Protein AF-A0A3R7X7W9-F1 (afdb_monomer)

Solvent-accessible surface area (backbone atoms only — not comparable to full-atom values): 3378 Å² total; per-residue (Å²): 118,63,67,61,53,50,54,51,43,51,57,47,51,56,58,52,68,72,60,54,72,84,40,72,69,49,43,50,40,32,75,73,69,64,60,52,72,63,60,57,52,53,53,45,50,53,55,52,52,55,50,55,57,62,73,75,107

Foldseek 3Di:
DVVVLVVVLVVQVVVLVPDDCPDPVNVVCCVPVVDDSVVSNVVSVVSVVVVVVVVVD

Secondary structure (DSSP, 8-state):
-HHHHHHHHHHHHHHHHT--TTSHHHHHHHHHH---HHHHHHHHHHHHHHHHHHHH-

Sequence (57 aa):
RDLWVMDTAENTLDRIEVLDETQPNIVKANEHYNTDKKYYVELVLKALESLEEEVIR

Organism: NCBI:txid768733

R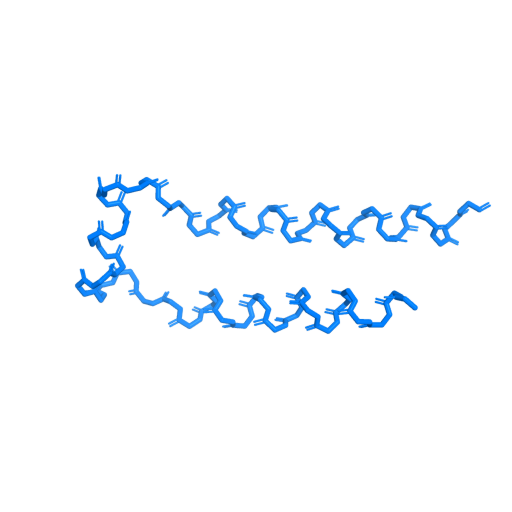adius of gyration: 13.94 Å; Cα contacts (8 Å, |Δi|>4): 20; chains: 1; bounding box: 32×16×37 Å

pLDDT: mean 81.04, std 8.22, range [51.97, 90.0]

Structure (mmCIF, N/CA/C/O backbone):
data_AF-A0A3R7X7W9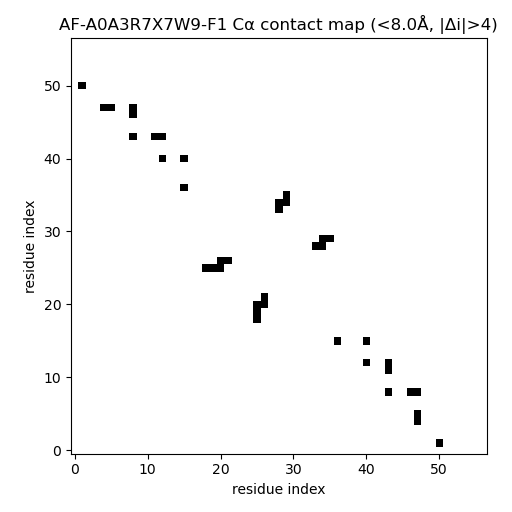-F1
#
_entry.id   AF-A0A3R7X7W9-F1
#
loop_
_atom_site.group_PDB
_atom_site.id
_atom_site.type_symbol
_atom_site.label_atom_id
_atom_site.label_alt_id
_atom_site.label_comp_id
_atom_site.label_asym_id
_atom_site.label_entity_id
_atom_site.label_seq_id
_atom_site.pdbx_PDB_ins_code
_atom_site.Cartn_x
_atom_site.Cartn_y
_atom_site.Cartn_z
_atom_site.occupancy
_atom_site.B_iso_or_equiv
_atom_site.auth_seq_id
_atom_site.auth_comp_id
_atom_site.auth_asym_id
_atom_site.auth_atom_id
_atom_site.pdbx_PDB_model_num
ATOM 1 N N . ARG A 1 1 ? 14.569 -6.442 -14.413 1.00 59.75 1 ARG A N 1
ATOM 2 C CA . ARG A 1 1 ? 14.498 -5.970 -13.010 1.00 59.75 1 ARG A CA 1
ATOM 3 C C . ARG A 1 1 ? 13.227 -5.153 -12.814 1.00 59.75 1 ARG A C 1
ATOM 5 O O . ARG A 1 1 ? 12.564 -5.348 -11.810 1.00 59.75 1 ARG A O 1
ATOM 12 N N . ASP A 1 2 ? 12.836 -4.387 -13.826 1.00 70.56 2 ASP A N 1
ATOM 13 C CA . ASP A 1 2 ? 11.774 -3.377 -13.730 1.00 70.56 2 ASP A CA 1
ATOM 14 C C . ASP A 1 2 ? 10.360 -3.978 -13.782 1.00 70.56 2 ASP A C 1
ATOM 16 O O . ASP A 1 2 ? 9.498 -3.557 -13.022 1.00 70.56 2 ASP A O 1
ATOM 20 N N . LEU A 1 3 ? 10.158 -5.068 -14.540 1.00 81.44 3 LEU A N 1
ATOM 21 C CA . LEU A 1 3 ? 8.896 -5.832 -14.545 1.00 81.44 3 LEU A CA 1
ATOM 22 C C . LEU A 1 3 ? 8.483 -6.326 -13.151 1.00 81.44 3 LEU A C 1
ATOM 24 O O . LEU A 1 3 ? 7.327 -6.216 -12.772 1.00 81.44 3 LEU A O 1
ATOM 28 N N . TRP A 1 4 ? 9.437 -6.822 -12.356 1.00 84.12 4 TRP A N 1
ATOM 29 C CA . TRP A 1 4 ? 9.134 -7.299 -11.004 1.00 84.12 4 TRP A CA 1
ATOM 30 C C . TRP A 1 4 ? 8.725 -6.158 -10.066 1.00 84.12 4 TRP A C 1
ATOM 32 O O . TRP A 1 4 ? 7.906 -6.364 -9.172 1.00 84.12 4 TRP A O 1
ATOM 42 N N . VAL A 1 5 ? 9.282 -4.958 -10.258 1.00 80.56 5 VAL A N 1
ATOM 43 C CA . VAL A 1 5 ? 8.932 -3.796 -9.435 1.00 80.56 5 VAL A CA 1
ATOM 44 C C . VAL A 1 5 ? 7.546 -3.270 -9.814 1.00 80.56 5 VAL A C 1
ATOM 46 O O . VAL A 1 5 ? 6.762 -2.997 -8.910 1.00 80.56 5 VAL A O 1
ATOM 49 N N . MET A 1 6 ? 7.210 -3.223 -11.108 1.00 83.81 6 MET A N 1
ATOM 50 C CA . MET A 1 6 ? 5.852 -2.914 -11.582 1.00 83.81 6 MET A CA 1
ATOM 51 C C . MET A 1 6 ? 4.820 -3.902 -11.035 1.00 83.81 6 MET A C 1
ATOM 53 O O . MET A 1 6 ? 3.889 -3.481 -10.355 1.00 83.81 6 MET A O 1
ATOM 57 N N . ASP A 1 7 ? 5.033 -5.207 -11.228 1.00 87.69 7 ASP A N 1
ATOM 58 C CA . ASP A 1 7 ? 4.113 -6.238 -10.732 1.00 87.69 7 ASP A CA 1
ATOM 59 C C . ASP A 1 7 ? 3.939 -6.139 -9.210 1.00 87.69 7 ASP A C 1
ATOM 61 O O . ASP A 1 7 ? 2.844 -6.305 -8.672 1.00 87.69 7 ASP A O 1
ATOM 65 N N . THR A 1 8 ? 5.024 -5.864 -8.481 1.00 88.62 8 THR A N 1
ATOM 66 C CA . THR A 1 8 ? 4.970 -5.702 -7.023 1.00 88.62 8 THR A CA 1
ATOM 67 C C . THR A 1 8 ? 4.197 -4.445 -6.625 1.00 88.62 8 THR A C 1
ATOM 69 O O . THR A 1 8 ? 3.438 -4.486 -5.653 1.00 88.62 8 THR A O 1
ATOM 72 N N . ALA A 1 9 ? 4.364 -3.341 -7.353 1.00 86.25 9 ALA A N 1
ATOM 73 C CA . ALA A 1 9 ? 3.647 -2.094 -7.116 1.00 86.25 9 ALA A CA 1
ATOM 74 C C . ALA A 1 9 ? 2.141 -2.254 -7.374 1.00 86.25 9 ALA A C 1
ATOM 76 O O . ALA A 1 9 ? 1.347 -1.919 -6.495 1.00 86.25 9 ALA A O 1
ATOM 77 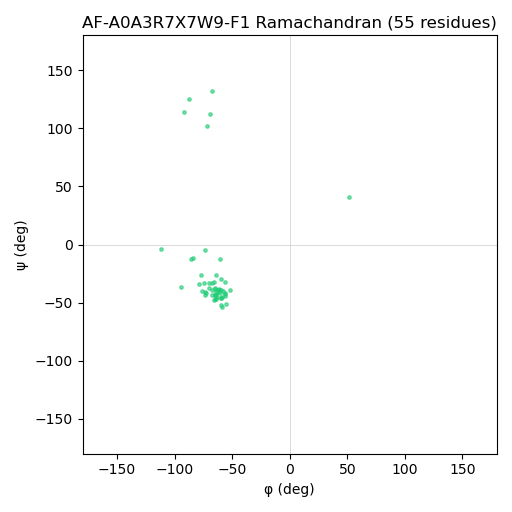N N . GLU A 1 10 ? 1.754 -2.846 -8.506 1.00 88.31 10 GLU A N 1
ATOM 78 C CA . GLU A 1 10 ? 0.352 -3.118 -8.859 1.00 88.31 10 GLU A CA 1
ATOM 79 C C . GLU A 1 10 ? -0.320 -4.022 -7.819 1.00 88.31 10 GLU A C 1
ATOM 81 O O . GLU A 1 10 ? -1.311 -3.633 -7.203 1.00 88.31 10 GLU A O 1
ATOM 86 N N . ASN A 1 11 ? 0.293 -5.166 -7.491 1.00 90.00 11 ASN A N 1
ATOM 87 C CA . ASN A 1 11 ? -0.236 -6.069 -6.461 1.00 90.00 11 ASN A CA 1
ATOM 88 C C . ASN A 1 11 ? -0.343 -5.401 -5.079 1.00 90.00 11 ASN A C 1
ATOM 90 O O . ASN A 1 11 ? -1.179 -5.783 -4.255 1.00 90.00 11 ASN A O 1
ATOM 94 N N . THR A 1 12 ? 0.530 -4.437 -4.777 1.00 87.75 12 THR A N 1
ATOM 95 C CA . THR A 1 12 ? 0.470 -3.692 -3.514 1.00 87.75 12 THR A CA 1
ATOM 96 C C . THR A 1 12 ? -0.703 -2.716 -3.511 1.00 87.75 12 THR A C 1
ATOM 98 O O . THR A 1 12 ? -1.403 -2.638 -2.502 1.00 87.75 12 THR A O 1
ATOM 101 N N . LEU A 1 13 ? -0.958 -2.023 -4.624 1.00 87.31 13 LEU A N 1
ATOM 102 C CA . LEU A 1 13 ? -2.109 -1.130 -4.769 1.00 87.31 13 LEU A CA 1
ATOM 103 C C . LEU A 1 13 ? -3.430 -1.895 -4.665 1.00 87.31 13 LEU A C 1
ATOM 105 O O . LEU A 1 13 ? -4.279 -1.491 -3.874 1.00 87.31 13 LEU A O 1
ATOM 109 N N . ASP A 1 14 ? -3.554 -3.043 -5.332 1.00 88.81 14 ASP A N 1
ATOM 110 C CA . ASP A 1 14 ? -4.753 -3.890 -5.257 1.00 88.81 14 ASP A CA 1
ATOM 111 C C . ASP A 1 14 ? -5.040 -4.338 -3.817 1.00 88.81 14 ASP A C 1
ATOM 113 O O . ASP A 1 14 ? -6.165 -4.260 -3.317 1.00 88.81 14 ASP A O 1
ATOM 117 N N . ARG A 1 15 ? -3.996 -4.773 -3.098 1.00 85.69 15 ARG A N 1
ATOM 118 C CA . ARG A 1 15 ? -4.105 -5.182 -1.688 1.00 85.69 15 ARG A CA 1
ATOM 119 C C . ARG A 1 15 ? -4.489 -4.028 -0.782 1.00 85.69 15 ARG A C 1
ATOM 121 O O . ARG A 1 15 ? -5.216 -4.246 0.181 1.00 85.69 15 ARG A O 1
ATOM 128 N N . ILE A 1 16 ? -3.965 -2.839 -1.056 1.00 84.62 16 ILE A N 1
ATOM 129 C CA . ILE A 1 16 ? -4.318 -1.621 -0.340 1.00 84.62 16 ILE A CA 1
ATOM 130 C C . ILE A 1 16 ? -5.785 -1.289 -0.610 1.00 84.62 16 ILE A C 1
ATOM 132 O O . ILE A 1 16 ? -6.519 -1.020 0.336 1.00 84.62 16 ILE A O 1
ATOM 136 N N . GLU A 1 17 ? -6.242 -1.335 -1.860 1.00 83.44 17 GLU A N 1
ATOM 137 C CA . GLU A 1 17 ? -7.598 -0.952 -2.256 1.00 83.44 17 GLU A CA 1
ATOM 138 C C . GLU A 1 17 ? -8.664 -1.742 -1.491 1.00 83.44 17 GLU A C 1
ATOM 140 O O . GLU A 1 17 ? -9.567 -1.126 -0.922 1.00 83.44 17 GLU A O 1
ATOM 145 N N . VAL A 1 18 ? -8.476 -3.057 -1.345 1.00 84.81 18 VAL A N 1
ATOM 146 C CA . VAL A 1 18 ? -9.397 -3.953 -0.621 1.00 84.81 18 VAL A CA 1
ATOM 147 C C . VAL A 1 18 ? -9.364 -3.816 0.909 1.00 84.81 18 VAL A C 1
ATOM 149 O O . VAL A 1 18 ? -10.156 -4.467 1.595 1.00 84.81 18 VAL A O 1
ATOM 152 N N . LEU A 1 19 ? -8.471 -2.994 1.474 1.00 81.50 19 LEU A N 1
ATOM 153 C CA . LEU A 1 19 ? -8.479 -2.685 2.905 1.00 81.50 19 LEU A CA 1
ATOM 154 C C . LEU A 1 19 ? -9.696 -1.823 3.250 1.00 81.50 19 LEU A C 1
ATOM 156 O O . LEU A 1 19 ? -9.767 -0.650 2.872 1.00 81.50 19 LEU A O 1
ATOM 160 N N . ASP A 1 20 ? -10.612 -2.421 4.008 1.00 77.12 20 ASP A N 1
ATOM 161 C CA . ASP A 1 20 ? -11.782 -1.781 4.602 1.00 77.12 20 ASP A CA 1
ATOM 162 C C . ASP A 1 20 ? -11.448 -1.282 6.016 1.00 77.12 20 ASP A C 1
ATOM 164 O O . ASP A 1 20 ? -11.205 -2.068 6.936 1.00 77.12 20 AS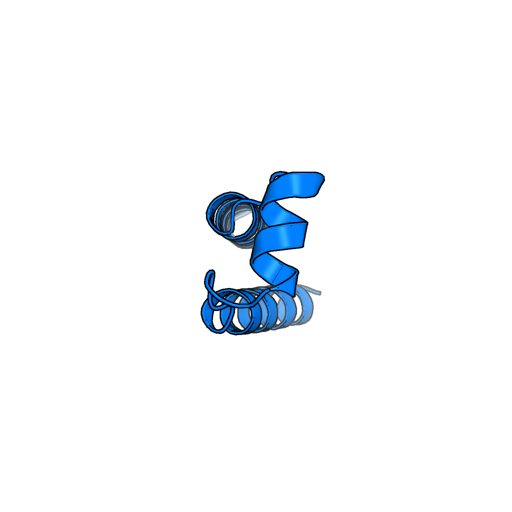P A O 1
ATOM 168 N N . GLU A 1 21 ? -11.459 0.039 6.192 1.00 75.38 21 GLU A N 1
ATOM 169 C CA . GLU A 1 21 ? -11.119 0.727 7.444 1.00 75.38 21 GLU A CA 1
ATOM 170 C C . GLU A 1 21 ? -12.024 0.348 8.627 1.00 75.38 21 GLU A C 1
ATOM 172 O O . GLU A 1 21 ? -11.681 0.627 9.774 1.00 75.38 21 GLU A O 1
ATOM 177 N N . THR A 1 22 ? -13.148 -0.328 8.380 1.00 77.44 22 THR A N 1
ATOM 178 C CA . THR A 1 22 ? -14.038 -0.831 9.433 1.00 77.44 22 THR A CA 1
ATOM 179 C C . THR A 1 22 ? -13.604 -2.184 10.005 1.00 77.44 22 THR A C 1
ATOM 181 O O . THR A 1 22 ? -14.105 -2.598 11.056 1.00 77.44 22 THR A O 1
ATOM 184 N N . GLN A 1 23 ? -12.652 -2.884 9.374 1.00 84.50 23 GLN A N 1
ATOM 185 C CA . GLN A 1 23 ? -12.180 -4.165 9.891 1.00 84.50 23 GLN A CA 1
ATOM 186 C C . GLN A 1 23 ? -11.410 -3.990 11.211 1.00 84.50 23 GLN A C 1
ATOM 188 O O . GLN A 1 23 ? -10.460 -3.206 11.269 1.00 84.50 23 GLN A O 1
ATOM 193 N N . PRO A 1 24 ? -11.708 -4.785 12.260 1.00 85.62 24 PRO A N 1
ATOM 194 C CA . PRO A 1 24 ? -11.116 -4.606 13.590 1.00 85.62 24 PRO A CA 1
ATOM 195 C C . PRO A 1 24 ? -9.584 -4.626 13.623 1.00 85.62 24 PRO A C 1
ATOM 197 O O . PRO A 1 24 ? -8.970 -3.966 14.456 1.00 85.62 24 PRO A O 1
ATOM 200 N N . ASN A 1 25 ? -8.955 -5.395 12.732 1.00 83.06 25 ASN A N 1
ATOM 201 C CA . ASN 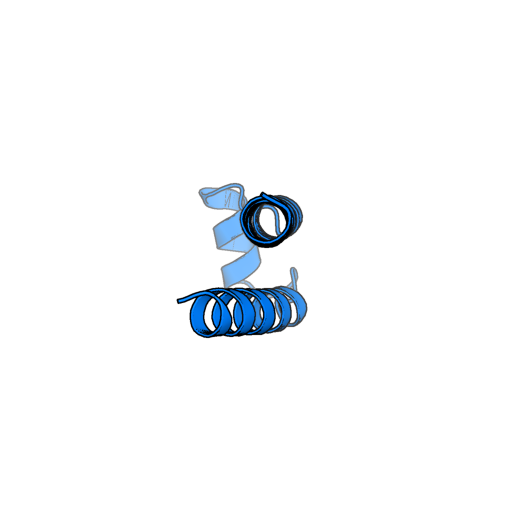A 1 25 ? -7.497 -5.465 12.649 1.00 83.06 25 ASN A CA 1
ATOM 202 C C . ASN A 1 25 ? -6.894 -4.213 12.004 1.00 83.06 25 ASN A C 1
ATOM 204 O O . ASN A 1 25 ? -5.807 -3.805 12.398 1.00 83.06 25 ASN A O 1
ATOM 208 N N . ILE A 1 26 ? -7.600 -3.597 11.054 1.00 81.12 26 ILE A N 1
ATOM 209 C CA . ILE A 1 26 ? -7.169 -2.359 10.398 1.00 81.12 26 ILE A CA 1
ATOM 210 C C . ILE A 1 26 ? -7.329 -1.185 11.356 1.00 81.12 26 ILE A C 1
ATOM 212 O O . ILE A 1 26 ? -6.392 -0.413 11.522 1.00 81.12 26 ILE A O 1
ATOM 216 N N . VAL A 1 27 ? -8.448 -1.122 12.083 1.00 85.00 27 VAL A N 1
ATOM 217 C CA . VAL A 1 27 ? -8.649 -0.139 13.159 1.00 85.00 27 VAL A CA 1
ATOM 218 C C . VAL A 1 27 ? -7.520 -0.225 14.187 1.00 85.00 27 VAL A C 1
ATOM 220 O O . VAL A 1 27 ? -6.861 0.774 14.457 1.00 85.00 27 VAL A O 1
ATOM 223 N N . LYS A 1 28 ? -7.216 -1.428 14.692 1.00 86.56 28 LYS A N 1
ATOM 224 C CA . LYS A 1 28 ? -6.113 -1.631 15.647 1.00 86.56 28 LYS A CA 1
ATOM 225 C C . LYS A 1 28 ? -4.750 -1.256 15.073 1.00 86.56 28 LYS A C 1
ATOM 227 O O . LYS A 1 28 ? -3.918 -0.715 15.797 1.00 86.56 28 LYS A O 1
ATOM 232 N N . ALA A 1 29 ? -4.500 -1.562 13.801 1.00 83.06 29 ALA A N 1
ATOM 233 C CA . ALA A 1 29 ? -3.256 -1.184 13.146 1.00 83.06 29 ALA A CA 1
ATOM 234 C C . ALA A 1 29 ? -3.126 0.343 13.044 1.00 83.06 29 ALA A C 1
ATOM 236 O O . ALA A 1 29 ? -2.082 0.884 13.399 1.00 83.06 29 ALA A O 1
ATOM 237 N N . ASN A 1 30 ? -4.202 1.039 12.674 1.00 81.56 30 ASN A N 1
ATOM 238 C CA . ASN A 1 30 ? -4.231 2.498 12.599 1.00 81.56 30 ASN A CA 1
ATOM 239 C C . ASN A 1 30 ? -4.056 3.136 13.982 1.00 81.56 30 ASN A C 1
ATOM 241 O O . ASN A 1 30 ? -3.260 4.054 14.129 1.00 81.56 30 ASN A O 1
ATOM 245 N N . GLU A 1 31 ? -4.721 2.628 15.017 1.00 85.19 31 GLU A N 1
ATOM 246 C CA . GLU A 1 31 ? -4.580 3.148 16.383 1.00 85.19 31 GLU A CA 1
ATOM 247 C C . GLU A 1 31 ? -3.172 2.939 16.960 1.00 85.19 31 GLU A C 1
ATOM 249 O O . GLU A 1 31 ? -2.671 3.793 17.689 1.00 85.19 31 GLU A O 1
ATOM 254 N N . HIS A 1 32 ? -2.532 1.803 16.662 1.00 85.00 32 HIS A N 1
ATOM 255 C CA . HIS A 1 32 ? -1.269 1.422 17.299 1.00 85.00 32 HIS A CA 1
ATOM 256 C C . HIS A 1 32 ? -0.025 1.836 16.505 1.00 85.00 32 HIS A C 1
ATOM 258 O O . HIS A 1 32 ? 0.991 2.203 17.092 1.00 85.00 32 HIS A O 1
ATOM 264 N N . TYR A 1 33 ? -0.098 1.774 15.178 1.00 81.50 33 TYR A N 1
ATOM 265 C CA . TYR A 1 33 ? 1.019 2.053 14.274 1.00 81.50 33 TYR A CA 1
ATOM 266 C C . TYR A 1 33 ? 0.818 3.333 13.454 1.00 81.50 33 TYR A C 1
ATOM 268 O O . TYR A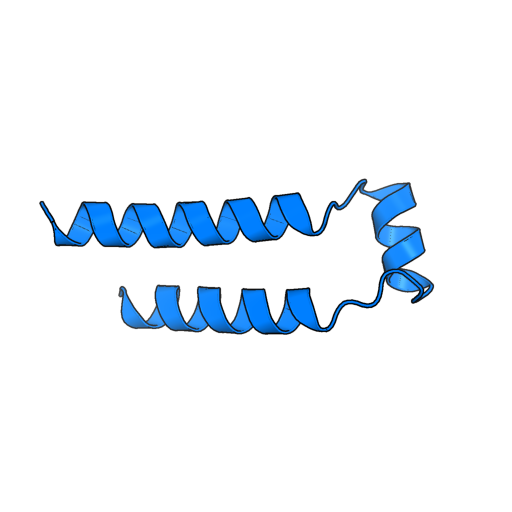 1 33 ? 1.725 3.714 12.717 1.00 81.50 33 TYR A O 1
ATOM 276 N N . ASN A 1 34 ? -0.336 4.002 13.582 1.00 76.62 34 ASN A N 1
ATOM 277 C CA . ASN A 1 34 ? -0.700 5.191 12.805 1.00 76.62 34 ASN A CA 1
ATOM 278 C C . ASN A 1 34 ? -0.542 4.977 11.291 1.00 76.62 34 ASN A C 1
ATOM 280 O O . ASN A 1 34 ? -0.020 5.824 10.566 1.00 76.62 34 ASN A O 1
ATOM 284 N N . THR A 1 35 ? -0.945 3.795 10.826 1.00 75.69 35 THR A N 1
ATOM 285 C CA . THR A 1 35 ? -0.864 3.396 9.423 1.00 75.69 35 THR A CA 1
ATOM 286 C C . THR A 1 35 ? -1.902 4.142 8.591 1.00 75.69 35 THR A C 1
ATOM 288 O O . THR A 1 35 ? -3.071 3.791 8.597 1.00 75.69 35 THR A O 1
ATOM 291 N N . ASP A 1 36 ? -1.494 5.169 7.847 1.00 78.00 36 ASP A N 1
ATOM 292 C CA . ASP A 1 36 ? -2.369 5.806 6.857 1.00 78.00 36 ASP A CA 1
ATOM 293 C C . ASP A 1 36 ? -2.251 5.070 5.515 1.00 78.00 36 ASP A C 1
ATOM 295 O O . ASP A 1 36 ? -1.162 4.927 4.954 1.00 78.00 36 ASP A O 1
ATOM 299 N N . LYS A 1 37 ? -3.384 4.622 4.970 1.00 77.94 37 LYS A N 1
ATOM 300 C CA . LYS A 1 37 ? -3.475 4.021 3.634 1.00 77.94 37 LYS A CA 1
ATOM 301 C C . LYS A 1 37 ? -2.831 4.920 2.571 1.00 77.94 37 LYS A C 1
ATOM 303 O O . LYS A 1 37 ? -2.119 4.425 1.697 1.00 77.94 37 LYS A O 1
ATOM 308 N N . LYS A 1 38 ? -3.013 6.240 2.682 1.00 82.25 38 LYS A N 1
ATOM 309 C CA . LYS A 1 38 ? -2.429 7.239 1.774 1.00 82.25 38 LYS A CA 1
ATOM 310 C C . LYS A 1 38 ? -0.910 7.231 1.810 1.00 82.25 38 LYS A C 1
ATOM 312 O O . LYS A 1 38 ? -0.289 7.316 0.758 1.00 82.25 38 LYS A O 1
ATOM 317 N N . TYR A 1 39 ? -0.318 7.054 2.989 1.00 82.56 39 TYR A N 1
ATOM 318 C CA . TYR A 1 39 ? 1.133 6.988 3.135 1.00 82.56 39 TYR A CA 1
ATOM 319 C C . TYR A 1 39 ? 1.730 5.825 2.329 1.00 82.56 39 TYR A C 1
ATOM 321 O O . TYR A 1 39 ? 2.734 5.990 1.640 1.00 82.56 39 TYR A O 1
ATOM 329 N N . TYR A 1 40 ? 1.085 4.656 2.348 1.00 81.44 40 TYR A N 1
ATOM 330 C CA . TYR A 1 40 ? 1.544 3.513 1.557 1.00 81.44 40 TYR A CA 1
ATOM 331 C C . TYR A 1 40 ? 1.333 3.704 0.055 1.00 81.44 40 TYR A C 1
ATOM 333 O O . TYR A 1 40 ? 2.209 3.328 -0.722 1.00 81.44 40 TYR A O 1
ATOM 341 N N . VAL A 1 41 ? 0.226 4.331 -0.356 1.00 86.19 41 VAL A N 1
ATOM 342 C CA . VAL A 1 41 ? 0.007 4.705 -1.764 1.00 86.19 41 VAL 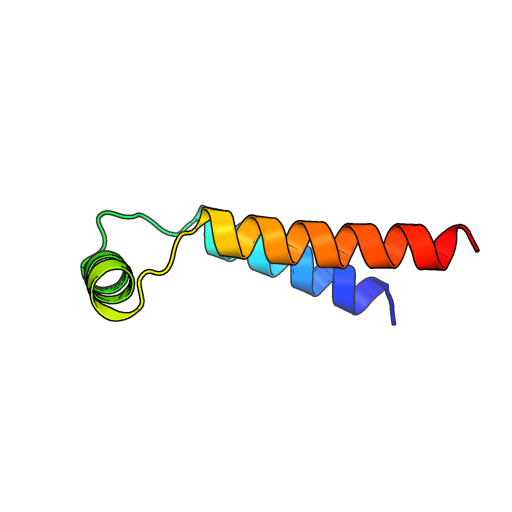A CA 1
ATOM 343 C C . VAL A 1 41 ? 1.112 5.647 -2.251 1.00 86.19 41 VAL A C 1
ATOM 345 O O . VAL A 1 41 ? 1.696 5.404 -3.303 1.00 86.19 41 VAL A O 1
ATOM 348 N N . GLU A 1 42 ? 1.469 6.671 -1.472 1.00 89.25 42 GLU A N 1
ATOM 349 C CA . GLU A 1 42 ? 2.545 7.609 -1.824 1.00 89.25 42 GLU A CA 1
ATOM 350 C C . GLU A 1 42 ? 3.912 6.929 -1.967 1.00 89.25 42 GLU A C 1
ATOM 352 O O . GLU A 1 42 ? 4.687 7.285 -2.855 1.00 89.25 42 GLU A O 1
ATOM 357 N N . LEU A 1 43 ? 4.226 5.947 -1.116 1.00 86.94 43 LEU A N 1
ATOM 358 C CA . LEU A 1 43 ? 5.468 5.180 -1.235 1.00 86.94 43 LEU A CA 1
ATOM 359 C C . LEU A 1 43 ? 5.517 4.364 -2.530 1.00 86.94 43 LEU A C 1
ATOM 361 O O . LEU A 1 43 ? 6.568 4.305 -3.167 1.00 86.94 43 LEU A O 1
ATOM 365 N N . VAL A 1 44 ? 4.395 3.756 -2.925 1.00 87.44 44 VAL A N 1
ATOM 366 C CA . VAL A 1 44 ? 4.311 2.992 -4.176 1.00 87.44 44 VAL A CA 1
ATOM 367 C C . VAL A 1 44 ? 4.442 3.917 -5.385 1.00 87.44 44 VAL A C 1
ATOM 369 O O . VAL A 1 44 ? 5.211 3.610 -6.293 1.00 87.44 44 VAL A O 1
ATOM 372 N N . LEU A 1 45 ? 3.770 5.071 -5.374 1.00 88.62 45 LEU A N 1
ATOM 373 C CA . LEU A 1 45 ? 3.884 6.060 -6.448 1.00 88.62 45 LEU A CA 1
ATOM 374 C C . LEU A 1 45 ? 5.323 6.556 -6.612 1.00 88.62 45 LEU A C 1
ATOM 376 O O . LEU A 1 45 ? 5.845 6.528 -7.719 1.00 88.62 45 LEU A O 1
ATOM 380 N N . LYS A 1 46 ? 6.009 6.895 -5.514 1.00 87.56 46 LYS A N 1
ATOM 381 C CA . LYS A 1 46 ? 7.428 7.293 -5.561 1.00 87.56 46 LYS A CA 1
ATOM 382 C C . LYS A 1 46 ? 8.334 6.201 -6.124 1.00 87.56 46 LYS A C 1
ATOM 384 O O . LYS A 1 46 ? 9.282 6.498 -6.846 1.00 87.56 46 LYS A O 1
ATOM 389 N N . ALA A 1 47 ? 8.073 4.940 -5.778 1.00 84.94 47 ALA A N 1
ATOM 390 C CA . ALA A 1 47 ? 8.827 3.819 -6.327 1.00 84.94 47 ALA A CA 1
ATOM 391 C C . ALA A 1 47 ? 8.623 3.703 -7.846 1.00 84.94 47 ALA A C 1
ATOM 393 O O . ALA A 1 47 ? 9.602 3.542 -8.570 1.00 84.94 47 ALA A O 1
ATOM 394 N N . LEU A 1 48 ? 7.385 3.843 -8.328 1.00 85.06 48 LEU A N 1
ATOM 395 C CA . LEU A 1 48 ? 7.069 3.844 -9.759 1.00 85.06 48 LEU A CA 1
ATOM 396 C C . LEU A 1 48 ? 7.707 5.034 -10.495 1.00 85.06 48 LEU A C 1
ATOM 398 O O . LEU A 1 48 ? 8.374 4.824 -11.504 1.00 85.06 48 LEU A O 1
ATOM 402 N N . GLU A 1 49 ? 7.594 6.251 -9.956 1.00 87.69 49 GLU A N 1
ATOM 403 C CA . GLU A 1 49 ? 8.225 7.460 -10.515 1.00 87.69 49 GLU A CA 1
ATOM 404 C C . GLU A 1 49 ? 9.746 7.286 -10.655 1.00 87.69 49 GLU A C 1
ATOM 406 O O . GLU A 1 49 ? 10.323 7.607 -11.692 1.00 87.69 49 GLU A O 1
ATOM 411 N N . SER A 1 50 ? 10.407 6.696 -9.650 1.00 81.94 50 SER A N 1
ATOM 412 C CA . SER A 1 50 ? 11.854 6.447 -9.713 1.00 81.94 50 SER A CA 1
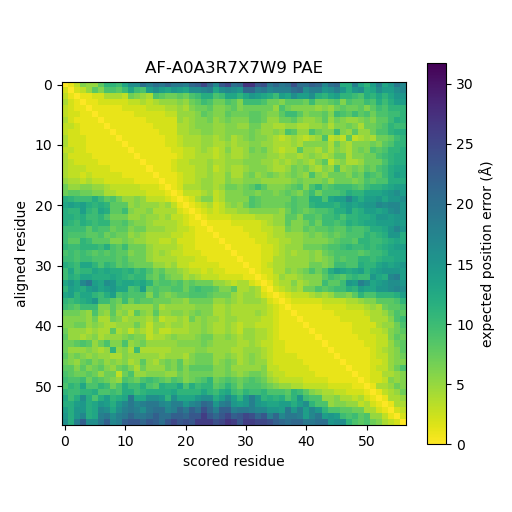ATOM 413 C C . SER A 1 50 ? 12.276 5.467 -10.815 1.00 81.94 50 SER A C 1
ATOM 415 O O . SER A 1 50 ? 13.402 5.557 -11.303 1.00 81.94 50 SER A O 1
ATOM 417 N N . LEU A 1 51 ? 11.390 4.555 -11.235 1.00 80.00 51 LEU A N 1
ATOM 418 C CA . LEU A 1 51 ? 11.653 3.664 -12.368 1.00 80.00 51 LEU A CA 1
ATOM 419 C C . LEU A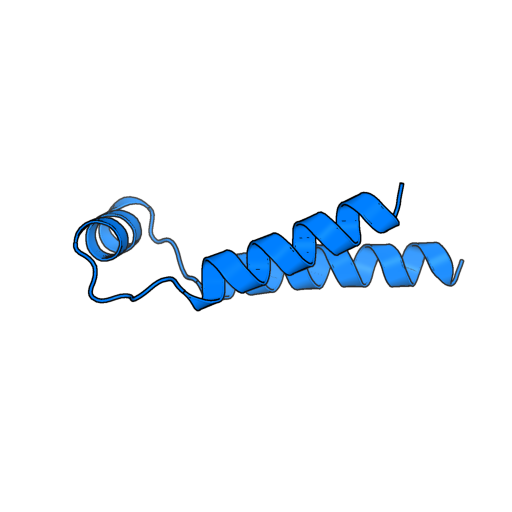 1 51 ? 11.514 4.406 -13.699 1.00 80.00 51 LEU A C 1
ATOM 421 O O . LEU A 1 51 ? 12.320 4.189 -14.600 1.00 80.00 51 LEU A O 1
ATOM 425 N N . GLU A 1 52 ? 10.517 5.285 -13.832 1.00 75.31 52 GLU A N 1
ATOM 426 C CA . GLU A 1 52 ? 10.347 6.104 -15.038 1.00 75.31 52 GLU A CA 1
ATOM 427 C C . GLU A 1 52 ? 11.551 7.031 -15.254 1.00 75.31 52 GLU A C 1
ATOM 429 O O . GLU A 1 52 ? 12.056 7.149 -16.373 1.00 75.31 52 GLU A O 1
ATOM 434 N N . GLU A 1 53 ? 12.078 7.627 -14.181 1.00 73.12 53 GLU A N 1
ATOM 435 C CA . GLU A 1 53 ? 13.290 8.451 -14.239 1.00 73.12 53 GLU A CA 1
ATOM 436 C C . GLU A 1 53 ? 14.558 7.654 -14.606 1.00 73.12 53 GLU A C 1
ATOM 438 O O . GLU A 1 53 ? 15.440 8.202 -15.272 1.00 73.12 53 GLU A O 1
ATOM 443 N N . GLU A 1 54 ? 14.667 6.377 -14.211 1.00 63.34 54 GLU A N 1
ATOM 444 C CA . GLU A 1 54 ? 15.768 5.487 -14.629 1.00 63.34 54 GLU A CA 1
ATOM 445 C C . GLU A 1 54 ? 15.679 5.110 -16.117 1.00 63.34 54 GLU A C 1
ATOM 447 O O . GLU A 1 54 ? 16.713 4.966 -16.763 1.00 63.34 54 GLU A O 1
ATOM 452 N N . VAL A 1 55 ? 14.472 4.981 -16.677 1.00 58.94 55 VAL A N 1
ATOM 453 C CA . VAL A 1 55 ? 14.251 4.614 -18.090 1.00 58.94 55 VAL A CA 1
ATOM 454 C C . VAL A 1 55 ? 14.490 5.790 -19.050 1.00 58.94 55 VAL A C 1
ATOM 456 O O . VAL A 1 55 ? 14.824 5.575 -20.215 1.00 58.94 55 VAL A O 1
ATOM 459 N N . ILE A 1 56 ? 14.323 7.032 -18.583 1.00 59.44 56 ILE A N 1
ATOM 460 C CA . ILE A 1 56 ? 14.498 8.257 -19.389 1.00 59.44 56 ILE A CA 1
ATOM 461 C C . ILE A 1 56 ? 15.971 8.733 -19.434 1.00 59.44 56 ILE A C 1
ATOM 463 O O . ILE A 1 56 ? 16.313 9.583 -20.262 1.00 59.44 56 ILE A O 1
ATOM 467 N N . ARG A 1 57 ? 16.856 8.192 -18.586 1.00 51.97 57 ARG A N 1
ATOM 468 C CA . ARG A 1 57 ? 18.302 8.496 -18.563 1.00 51.97 57 ARG A CA 1
ATOM 469 C C . ARG A 1 57 ? 19.124 7.603 -19.487 1.00 51.97 57 ARG A C 1
ATOM 471 O O . ARG A 1 57 ? 20.110 8.141 -20.042 1.00 51.97 57 ARG A O 1
#

Mean predicted aligned error: 6.98 Å

Nearest PDB structures (foldseek):
  6jqa-assembly1_B  TM=4.202E-01  e=4.576E+00  Onion yellows phytoplasma OY-W
  5n72-assembly1_A-2  TM=3.860E-01  e=5.587E+00  Legionella pneumophila